Protein AF-A0A5B7GM42-F1 (afdb_monomer)

Nearest PDB structures (foldseek):
  4hxj-assembly2_B  TM=5.790E-01  e=5.503E-01  Homo sapiens
  7pvx-assembly2_C  TM=5.534E-01  e=5.193E-01  Gallus gallus
  7nzd-assembly1_AAA  TM=5.494E-01  e=6.937E-01  Homo sapiens
  7nyo-assembly2_DDD  TM=5.300E-01  e=1.967E+00  Homo sapiens
  7nyn-assembly1_AAA  TM=4.973E-01  e=2.480E+00  Homo sapiens

pLDDT: mean 75.99, std 12.66, range [38.97, 90.06]

Radius of gyration: 13.0 Å; Cα contacts (8 Å, |Δi|>4): 106; chains: 1; bounding box: 36×25×32 Å

Solvent-accessible surface area (backbone atoms only — not comparable to full-atom values): 4513 Å² total; per-residue (Å²): 140,83,84,56,71,65,43,47,26,31,42,61,58,88,76,78,58,85,96,53,57,84,93,66,61,69,67,80,46,79,34,33,28,69,38,75,80,47,100,53,33,34,32,32,28,80,86,46,90,89,50,68,46,79,45,50,55,91,40,52,41,81,59,68,83,80,71,91,77,135

Mean predicted aligned error: 8.81 Å

InterPro domains:
  IPR054465 Integrase p58-like, C-terminal domain [PF22938] (31-61)

Organism: Portunus trituberculatus (NCBI:txid210409)

Secondary structure (DSSP, 8-state):
--PPTT-EEEE------TTS-GGGPPP--EEEEEEE-SSSEEEEE-SSTTSEEEEEGGGEEE--SS----

Sequence (70 aa):
MQYAVGDRVWLYNPRKKRGLALKLQYREGLYPILQRLLPVTYKLGDGTSRRLCIVHVDHLWAAVEGGYFT

Structure (mmCIF, N/CA/C/O backbone):
data_AF-A0A5B7GM42-F1
#
_entry.id   AF-A0A5B7GM42-F1
#
loop_
_atom_site.group_PDB
_atom_site.id
_atom_site.type_symbol
_atom_site.label_atom_id
_atom_site.label_alt_id
_atom_site.label_comp_id
_atom_site.label_asym_id
_atom_site.label_entity_id
_atom_site.label_seq_id
_atom_site.pdbx_PDB_ins_code
_atom_site.Cartn_x
_atom_site.Cartn_y
_atom_site.Cartn_z
_atom_site.occupancy
_atom_site.B_iso_or_equiv
_atom_site.auth_seq_id
_atom_site.auth_comp_id
_atom_site.auth_asym_id
_atom_site.auth_atom_id
_atom_site.pdbx_PDB_model_num
ATOM 1 N N . MET A 1 1 ? -9.128 -2.176 -8.452 1.00 60.81 1 MET A N 1
ATOM 2 C CA . MET A 1 1 ? -8.701 -3.077 -7.362 1.00 60.81 1 MET A CA 1
ATOM 3 C C . MET A 1 1 ? -8.955 -2.363 -6.043 1.00 60.81 1 MET A C 1
ATOM 5 O O . MET A 1 1 ? -8.451 -1.260 -5.875 1.00 60.81 1 MET A O 1
ATOM 9 N N . GLN A 1 2 ? -9.821 -2.898 -5.180 1.00 75.06 2 GLN A N 1
ATOM 10 C CA . GLN A 1 2 ? -10.066 -2.342 -3.843 1.00 75.06 2 GLN A CA 1
ATOM 11 C C . GLN A 1 2 ? -9.399 -3.261 -2.826 1.00 75.06 2 GLN A C 1
ATOM 13 O O . GLN A 1 2 ? -9.578 -4.471 -2.915 1.00 75.06 2 GLN A O 1
ATOM 18 N N . TYR A 1 3 ? -8.643 -2.688 -1.896 1.00 82.69 3 TYR A N 1
ATOM 19 C CA . TYR A 1 3 ? -7.997 -3.449 -0.833 1.00 82.69 3 TYR A CA 1
ATOM 20 C C . TYR A 1 3 ? -8.839 -3.424 0.444 1.00 82.69 3 TYR A 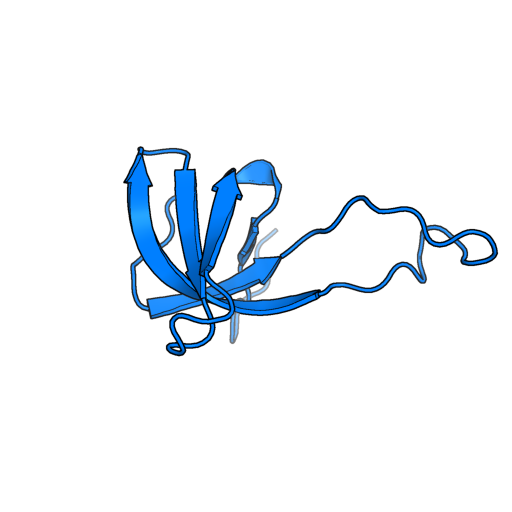C 1
ATOM 22 O O . TYR A 1 3 ? -9.483 -2.409 0.746 1.00 82.69 3 TYR A O 1
ATOM 30 N N . ALA A 1 4 ? -8.830 -4.523 1.193 1.00 86.19 4 ALA A N 1
ATOM 31 C CA . ALA A 1 4 ? -9.530 -4.636 2.462 1.00 86.19 4 ALA A CA 1
ATOM 32 C C . ALA A 1 4 ? -8.626 -4.247 3.640 1.00 86.19 4 ALA A C 1
ATOM 34 O O . ALA A 1 4 ? -7.397 -4.288 3.573 1.00 86.19 4 ALA A O 1
ATOM 35 N N . VAL A 1 5 ? -9.247 -3.851 4.751 1.00 85.88 5 VAL A N 1
ATOM 36 C CA . VAL A 1 5 ? -8.526 -3.669 6.016 1.00 85.88 5 VAL A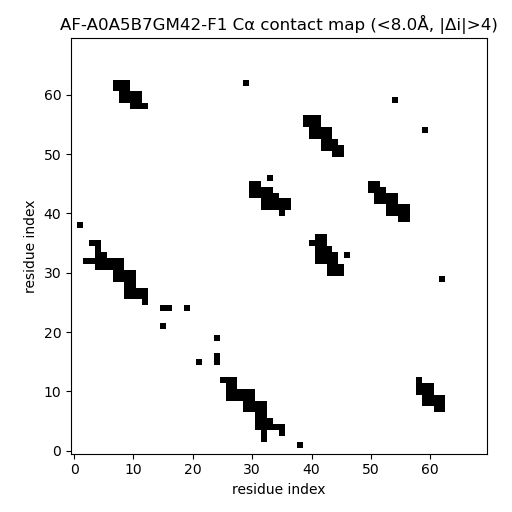 CA 1
ATOM 37 C C . VAL A 1 5 ? -8.045 -5.041 6.490 1.00 85.88 5 VAL A C 1
ATOM 39 O O . VAL A 1 5 ? -8.832 -5.979 6.547 1.00 85.88 5 VAL A O 1
ATOM 42 N N . GLY A 1 6 ? -6.759 -5.149 6.819 1.00 85.50 6 GLY A N 1
ATOM 43 C CA . GLY A 1 6 ? -6.094 -6.407 7.162 1.00 85.50 6 GLY A CA 1
ATOM 44 C C . GLY A 1 6 ? -5.291 -7.031 6.018 1.00 85.50 6 GLY A C 1
ATOM 45 O O . GLY A 1 6 ? -4.407 -7.843 6.295 1.00 85.50 6 GLY A O 1
ATOM 46 N N . ASP A 1 7 ? -5.507 -6.611 4.765 1.00 86.75 7 ASP A N 1
ATOM 47 C CA . ASP A 1 7 ? -4.712 -7.104 3.638 1.00 86.75 7 ASP A CA 1
ATOM 48 C C . ASP A 1 7 ? -3.256 -6.668 3.776 1.00 86.75 7 ASP A C 1
ATOM 50 O O . ASP A 1 7 ? -2.953 -5.520 4.121 1.00 86.75 7 ASP A O 1
ATOM 54 N N . ARG A 1 8 ? -2.339 -7.585 3.461 1.00 85.06 8 ARG A N 1
ATOM 55 C CA . ARG A 1 8 ? -0.912 -7.287 3.384 1.00 85.06 8 ARG A CA 1
ATOM 56 C C . ARG A 1 8 ? -0.570 -6.814 1.976 1.00 85.06 8 ARG A C 1
ATOM 58 O O . ARG A 1 8 ? -0.781 -7.519 0.993 1.00 85.06 8 ARG A O 1
ATOM 65 N N . VAL A 1 9 ? -0.008 -5.619 1.880 1.00 85.75 9 VAL A N 1
ATOM 66 C CA . VAL A 1 9 ? 0.361 -4.986 0.613 1.00 85.75 9 VAL A CA 1
ATOM 67 C C . VAL A 1 9 ? 1.822 -4.572 0.628 1.00 85.75 9 VAL A C 1
ATOM 69 O O . VAL A 1 9 ? 2.364 -4.129 1.639 1.00 85.75 9 VAL A O 1
ATOM 72 N N . TRP A 1 10 ? 2.475 -4.721 -0.515 1.00 84.88 10 TRP A N 1
ATOM 73 C CA . TRP A 1 10 ? 3.806 -4.192 -0.752 1.00 84.88 10 TRP A CA 1
ATOM 74 C C . TRP A 1 10 ? 3.721 -2.699 -1.044 1.00 84.88 10 TRP A C 1
ATOM 76 O O . TRP A 1 10 ? 2.965 -2.271 -1.918 1.00 84.88 10 TRP A O 1
ATOM 86 N N . LEU A 1 11 ? 4.540 -1.919 -0.343 1.00 83.19 11 LEU A N 1
ATOM 87 C CA . LEU A 1 11 ? 4.695 -0.496 -0.612 1.00 83.19 11 LEU A CA 1
ATOM 88 C C . LEU A 1 11 ? 5.785 -0.271 -1.667 1.00 83.19 11 LEU A C 1
ATOM 90 O O . LEU A 1 11 ? 6.952 -0.630 -1.468 1.00 83.19 11 LEU A O 1
ATOM 94 N N . TYR A 1 12 ? 5.410 0.346 -2.787 1.00 77.94 12 TYR A N 1
ATOM 95 C CA . TYR A 1 12 ? 6.364 0.825 -3.776 1.00 77.94 12 TYR A CA 1
ATOM 96 C C . TYR A 1 12 ? 6.897 2.202 -3.370 1.00 77.94 12 TYR A C 1
ATOM 98 O O . TYR A 1 12 ? 6.160 3.190 -3.346 1.00 77.94 12 TYR A O 1
ATOM 106 N N . ASN A 1 13 ? 8.200 2.273 -3.080 1.00 72.75 13 ASN A N 1
ATOM 107 C CA . ASN A 1 13 ? 8.882 3.538 -2.850 1.00 72.75 13 ASN A CA 1
ATOM 108 C C . ASN A 1 13 ? 9.705 3.930 -4.090 1.00 72.75 13 ASN A C 1
ATOM 110 O O . ASN A 1 13 ? 10.744 3.317 -4.344 1.00 72.75 13 ASN A O 1
ATOM 114 N N . PRO A 1 14 ? 9.313 4.974 -4.843 1.00 64.88 14 PRO A N 1
ATOM 115 C CA . PRO A 1 14 ? 10.064 5.442 -6.007 1.00 64.88 14 PRO A CA 1
ATOM 116 C C . PRO A 1 14 ? 11.389 6.142 -5.645 1.00 64.88 14 PRO A C 1
ATOM 118 O O . PRO A 1 14 ? 12.062 6.681 -6.529 1.00 64.88 14 PRO A O 1
ATOM 121 N N . ARG A 1 15 ? 11.793 6.173 -4.362 1.00 69.12 15 ARG A N 1
ATOM 122 C CA . ARG A 1 15 ? 13.095 6.701 -3.930 1.00 69.12 15 ARG A CA 1
ATOM 123 C C . ARG A 1 15 ? 14.241 5.907 -4.558 1.00 69.12 15 ARG A C 1
ATOM 125 O O . ARG A 1 15 ? 14.702 4.891 -4.042 1.00 69.12 15 ARG A O 1
ATOM 132 N N . LYS A 1 16 ? 14.764 6.456 -5.654 1.00 64.94 16 LYS A N 1
ATOM 133 C CA . LYS A 1 16 ? 15.968 5.978 -6.334 1.00 64.94 16 LYS A CA 1
ATOM 134 C C . LYS A 1 16 ? 17.159 6.038 -5.376 1.00 64.94 16 LYS A C 1
ATOM 136 O O . LYS A 1 16 ? 17.675 7.115 -5.078 1.00 64.94 16 LYS A O 1
ATOM 141 N N . LYS A 1 17 ? 17.640 4.879 -4.924 1.00 70.50 17 LYS A N 1
ATOM 142 C CA . LYS A 1 17 ? 18.967 4.779 -4.307 1.00 70.50 17 LYS A CA 1
ATOM 143 C C . LYS A 1 17 ? 20.016 4.949 -5.408 1.00 70.50 17 LYS A C 1
ATOM 145 O O . LYS A 1 17 ? 20.047 4.171 -6.360 1.00 70.50 17 LYS A O 1
ATOM 150 N N . ARG A 1 18 ? 20.847 5.992 -5.304 1.00 72.56 18 ARG A N 1
ATOM 151 C CA . ARG A 1 18 ? 21.977 6.210 -6.224 1.00 72.56 18 ARG A CA 1
ATOM 152 C C . ARG A 1 18 ? 22.881 4.970 -6.205 1.00 72.56 18 ARG A C 1
ATOM 154 O O . ARG A 1 18 ? 23.154 4.439 -5.135 1.00 72.56 18 ARG A O 1
ATOM 161 N N . GLY A 1 19 ? 23.314 4.512 -7.379 1.00 78.44 19 GLY A N 1
ATOM 162 C CA . GLY A 1 19 ? 24.206 3.353 -7.520 1.00 78.44 19 GLY A CA 1
ATOM 163 C C . GLY A 1 19 ? 23.522 1.982 -7.602 1.00 78.44 19 GLY A C 1
ATOM 164 O O . GLY A 1 19 ? 24.216 0.994 -7.813 1.00 78.44 19 GLY A O 1
ATOM 165 N N . LEU A 1 20 ? 22.188 1.892 -7.492 1.00 70.88 20 LEU A N 1
ATOM 166 C CA . LEU A 1 20 ? 21.448 0.644 -7.716 1.00 70.88 20 LEU A CA 1
ATOM 167 C C . LEU A 1 20 ? 20.716 0.663 -9.061 1.00 70.88 20 LEU A C 1
ATOM 169 O O . LEU A 1 20 ? 20.025 1.628 -9.398 1.00 70.88 20 LEU A O 1
ATOM 173 N N . ALA A 1 21 ? 20.842 -0.430 -9.818 1.00 73.69 21 ALA A N 1
ATOM 174 C CA . ALA A 1 21 ? 20.070 -0.635 -11.039 1.00 73.69 21 ALA A CA 1
ATOM 175 C C . ALA A 1 21 ? 18.564 -0.592 -10.729 1.00 73.69 21 ALA A C 1
ATOM 177 O O . ALA A 1 21 ? 18.136 -1.006 -9.653 1.00 73.69 21 ALA A O 1
ATOM 178 N N . LEU A 1 22 ? 17.745 -0.136 -11.685 1.00 66.00 22 LEU A N 1
ATOM 179 C CA . LEU A 1 22 ? 16.290 -0.003 -11.503 1.00 66.00 22 LEU A CA 1
ATOM 180 C C . LEU A 1 22 ? 15.628 -1.317 -11.045 1.00 66.00 22 LEU A C 1
ATOM 182 O O . LEU A 1 22 ? 14.719 -1.300 -10.223 1.00 66.00 22 LEU A O 1
ATOM 186 N N . LYS A 1 23 ? 16.144 -2.452 -11.536 1.00 67.62 23 LYS A N 1
ATOM 187 C CA . LYS A 1 23 ? 15.700 -3.808 -11.177 1.00 67.62 23 LYS A CA 1
ATOM 188 C C . LYS A 1 23 ? 16.072 -4.233 -9.747 1.00 67.62 23 LYS A C 1
ATOM 190 O O . LYS A 1 23 ? 15.479 -5.175 -9.243 1.00 67.62 23 LYS A O 1
ATOM 195 N N . LEU A 1 24 ? 17.030 -3.557 -9.107 1.00 65.94 24 LEU A N 1
ATOM 196 C CA . LEU A 1 24 ? 17.529 -3.854 -7.756 1.00 65.94 24 LEU A CA 1
ATOM 197 C C . LEU A 1 24 ? 17.007 -2.872 -6.690 1.00 65.94 24 LEU A C 1
ATOM 199 O O . LEU A 1 24 ? 17.479 -2.882 -5.553 1.00 65.94 24 LEU A O 1
ATOM 203 N N . GLN A 1 25 ? 16.077 -1.980 -7.045 1.00 69.12 25 GLN A N 1
ATOM 204 C CA . GLN A 1 25 ? 15.518 -1.031 -6.085 1.00 69.12 25 GLN A CA 1
ATOM 205 C C . GLN A 1 25 ? 14.651 -1.761 -5.047 1.00 69.12 25 GLN A C 1
ATOM 207 O O . GLN A 1 25 ? 13.830 -2.617 -5.373 1.00 69.12 25 GLN A O 1
ATOM 212 N N . TYR A 1 26 ? 14.885 -1.428 -3.777 1.00 64.75 26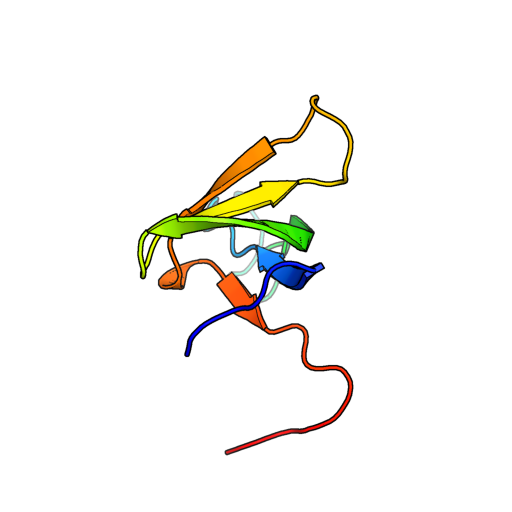 TYR A N 1
ATOM 213 C CA . TYR A 1 26 ? 14.302 -2.080 -2.606 1.00 64.75 26 TYR A CA 1
ATOM 214 C C . TYR A 1 26 ? 12.794 -1.802 -2.498 1.00 64.75 26 TYR A C 1
ATOM 216 O O . TYR A 1 26 ? 12.384 -0.643 -2.493 1.00 64.75 26 TYR A O 1
ATOM 224 N N . ARG A 1 27 ? 11.978 -2.858 -2.372 1.00 67.69 27 ARG A N 1
ATOM 225 C CA . ARG A 1 27 ? 10.572 -2.756 -1.941 1.00 67.69 27 ARG A CA 1
ATOM 226 C C . ARG A 1 27 ? 10.549 -2.665 -0.417 1.00 67.69 27 ARG A C 1
ATOM 228 O O . ARG A 1 27 ? 11.218 -3.458 0.236 1.00 67.69 27 ARG A O 1
ATOM 235 N N . GLU A 1 28 ? 9.792 -1.727 0.151 1.00 70.19 28 GLU A N 1
ATOM 236 C CA . GLU A 1 28 ? 9.876 -1.382 1.584 1.00 70.19 28 GLU A CA 1
ATOM 237 C C . GLU A 1 28 ? 9.285 -2.420 2.555 1.00 70.19 28 GLU A C 1
ATOM 239 O O . GLU A 1 28 ? 9.300 -2.204 3.762 1.00 70.19 28 GLU A O 1
ATOM 244 N N . GLY A 1 29 ? 8.852 -3.581 2.063 1.00 75.81 29 GLY A N 1
ATOM 245 C CA . GLY A 1 29 ? 8.269 -4.647 2.879 1.00 75.81 29 GLY 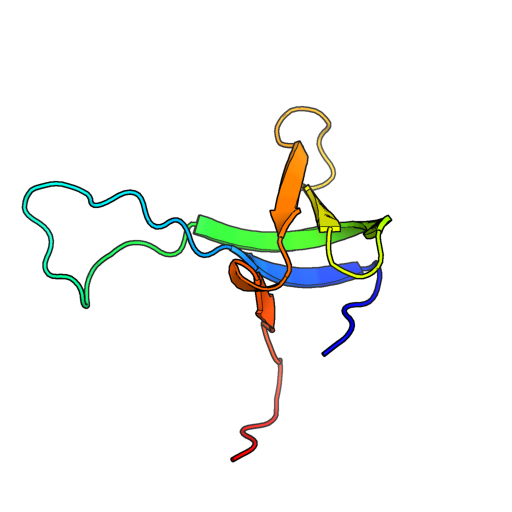A CA 1
ATOM 246 C C . GLY A 1 29 ? 6.757 -4.760 2.708 1.00 75.81 29 GLY A C 1
ATOM 247 O O . GLY A 1 29 ? 6.124 -3.934 2.042 1.00 75.81 29 GLY A O 1
ATOM 248 N N . LEU A 1 30 ? 6.188 -5.815 3.298 1.00 82.81 30 LEU A N 1
ATOM 249 C CA . LEU A 1 30 ? 4.743 -5.974 3.425 1.00 82.81 30 LEU A CA 1
ATOM 250 C C . LEU A 1 30 ? 4.228 -5.143 4.597 1.00 82.81 30 LEU A C 1
ATOM 252 O O . LEU A 1 30 ? 4.698 -5.295 5.724 1.00 82.81 30 LEU A O 1
ATOM 256 N N . TYR A 1 31 ? 3.198 -4.350 4.341 1.00 84.38 31 TYR A N 1
ATOM 257 C CA . TYR A 1 31 ? 2.469 -3.605 5.354 1.00 84.38 31 TYR A CA 1
ATOM 258 C C . TYR A 1 31 ? 1.007 -4.044 5.369 1.00 84.38 31 TYR A C 1
ATOM 260 O O . TYR A 1 31 ? 0.405 -4.157 4.300 1.00 84.38 31 TYR A O 1
ATOM 268 N N . PRO A 1 32 ? 0.406 -4.281 6.545 1.00 87.62 32 PRO A N 1
ATOM 269 C CA . PRO A 1 32 ? -1.031 -4.455 6.628 1.00 87.62 32 PRO A CA 1
ATOM 270 C C . PRO A 1 32 ? -1.750 -3.110 6.454 1.00 87.62 32 PRO A C 1
ATOM 272 O O . PRO A 1 32 ? -1.307 -2.059 6.934 1.00 87.62 32 PRO A O 1
ATOM 275 N N . ILE A 1 33 ? -2.887 -3.146 5.766 1.00 88.00 33 ILE A N 1
ATOM 276 C CA . ILE A 1 33 ? -3.799 -2.007 5.665 1.00 88.00 33 ILE A CA 1
ATOM 277 C C . ILE A 1 33 ? -4.554 -1.880 6.982 1.00 88.00 33 ILE A C 1
ATOM 279 O O . ILE A 1 33 ? -5.284 -2.783 7.380 1.00 88.00 33 ILE A O 1
ATOM 283 N N . LEU A 1 34 ? -4.408 -0.736 7.643 1.00 88.81 34 LEU A N 1
ATOM 284 C CA . LEU A 1 34 ? -5.087 -0.440 8.904 1.00 88.81 34 LEU A CA 1
ATOM 285 C C . LEU A 1 34 ? -6.453 0.197 8.674 1.00 88.81 34 LEU A C 1
ATOM 287 O O . LEU A 1 34 ? -7.393 -0.055 9.420 1.00 88.81 34 LEU A O 1
ATOM 291 N N . GLN A 1 35 ? -6.563 1.062 7.666 1.00 89.38 35 GLN A N 1
ATOM 292 C CA . GLN A 1 35 ? -7.803 1.776 7.392 1.00 89.38 35 GLN A CA 1
ATOM 293 C C . GLN A 1 35 ? -7.862 2.244 5.941 1.00 89.38 35 GLN A C 1
ATOM 295 O O . GLN A 1 35 ? -6.874 2.737 5.394 1.00 89.38 35 GLN A O 1
ATOM 300 N N . ARG A 1 36 ? -9.048 2.171 5.336 1.00 89.44 36 ARG A N 1
ATOM 301 C CA . ARG A 1 36 ? -9.343 2.883 4.092 1.00 89.44 36 ARG A CA 1
ATOM 302 C C . ARG A 1 36 ? -9.880 4.270 4.433 1.00 89.44 36 ARG A C 1
ATOM 304 O O . ARG A 1 36 ? -10.927 4.377 5.062 1.00 89.44 36 ARG A O 1
ATOM 311 N N . LEU A 1 37 ? -9.152 5.315 4.044 1.00 88.00 37 LEU A N 1
ATOM 312 C CA . LEU A 1 37 ? -9.580 6.700 4.269 1.00 88.00 37 LEU A CA 1
ATOM 313 C C . LEU A 1 37 ? -10.484 7.173 3.129 1.00 88.00 37 LEU A C 1
ATOM 315 O O . LEU A 1 37 ? -11.532 7.763 3.359 1.00 88.00 37 LEU A O 1
ATOM 319 N N . LEU A 1 38 ? -10.078 6.876 1.896 1.00 89.31 38 LEU A N 1
ATOM 320 C CA . LEU A 1 38 ? -10.758 7.240 0.654 1.00 89.31 38 LEU A CA 1
ATOM 321 C C . LEU A 1 38 ? -10.750 6.031 -0.292 1.00 89.31 38 LEU A C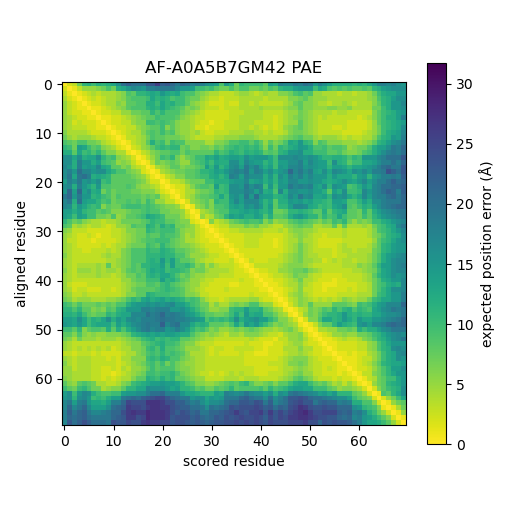 1
ATOM 323 O O . LEU A 1 38 ? -9.998 5.085 -0.059 1.00 89.31 38 LEU A O 1
ATOM 327 N N . PRO A 1 39 ? -11.523 6.050 -1.392 1.00 85.56 39 PRO A N 1
ATOM 328 C CA . PRO A 1 39 ? -11.506 4.964 -2.376 1.00 85.56 39 PRO A CA 1
ATOM 329 C C . PRO A 1 39 ? -10.104 4.658 -2.929 1.00 85.56 39 PRO A C 1
ATOM 331 O O . PRO A 1 39 ? -9.793 3.508 -3.234 1.00 85.56 39 PRO A O 1
ATOM 334 N N . VAL A 1 40 ? -9.257 5.689 -3.020 1.00 88.75 40 VAL A N 1
ATOM 335 C CA . VAL A 1 40 ? -7.898 5.617 -3.574 1.00 88.75 40 VAL A CA 1
ATOM 336 C C . VAL A 1 40 ? -6.792 5.756 -2.525 1.00 88.75 40 VAL A C 1
ATOM 338 O O . VAL A 1 40 ? -5.626 5.535 -2.844 1.00 88.75 40 VAL A O 1
ATOM 341 N N . THR A 1 41 ? -7.132 6.099 -1.279 1.00 90.06 41 THR A N 1
ATOM 342 C CA . THR A 1 41 ? -6.145 6.424 -0.241 1.00 90.06 41 THR A CA 1
ATOM 343 C C . THR A 1 41 ? -6.288 5.496 0.953 1.00 90.06 41 THR A C 1
ATOM 345 O O . THR A 1 41 ? -7.338 5.436 1.604 1.00 90.06 41 THR A O 1
ATOM 348 N N . TYR A 1 42 ? -5.193 4.821 1.279 1.00 89.88 42 TYR A N 1
ATOM 349 C CA . TYR A 1 42 ? -5.125 3.824 2.335 1.00 89.88 42 TYR A CA 1
ATOM 350 C C . TYR A 1 42 ? -4.133 4.249 3.406 1.00 89.88 42 TYR A C 1
ATOM 352 O O . TYR A 1 42 ? -3.129 4.908 3.138 1.00 89.88 42 TYR A O 1
ATOM 360 N N . LYS A 1 43 ? -4.425 3.848 4.637 1.00 89.88 43 LYS A N 1
ATOM 361 C CA . LYS A 1 43 ? -3.549 3.999 5.788 1.00 89.88 43 LYS A CA 1
ATOM 362 C C . LYS A 1 43 ? -2.908 2.648 6.075 1.00 89.88 43 LYS A C 1
ATOM 364 O O . LYS A 1 43 ? -3.599 1.688 6.414 1.00 89.88 43 LYS A O 1
ATOM 369 N N . LEU A 1 44 ? -1.594 2.595 5.928 1.00 87.75 44 LEU A N 1
ATOM 370 C CA . LEU A 1 44 ? -0.743 1.454 6.234 1.00 87.75 44 LEU A CA 1
ATOM 371 C C . LEU A 1 44 ? -0.068 1.657 7.587 1.00 87.75 44 LEU A C 1
ATOM 373 O O . LEU A 1 44 ? 0.198 2.792 7.993 1.00 87.75 44 LEU A O 1
ATOM 377 N N . GLY A 1 45 ? 0.281 0.561 8.245 1.00 85.06 45 GLY A N 1
ATOM 378 C CA . GLY A 1 45 ? 1.219 0.595 9.358 1.00 85.06 45 GLY A CA 1
ATOM 379 C C . GLY A 1 45 ? 1.501 -0.789 9.904 1.00 85.06 45 GLY A C 1
ATOM 380 O O . GLY A 1 45 ? 0.813 -1.741 9.578 1.00 85.06 45 GLY A O 1
ATOM 381 N N . ASP A 1 46 ? 2.513 -0.908 10.747 1.00 76.00 46 ASP A N 1
ATOM 382 C CA . ASP A 1 46 ? 2.948 -2.161 11.376 1.00 76.00 46 ASP A CA 1
ATOM 383 C C . ASP A 1 46 ? 2.212 -2.456 12.699 1.00 76.00 46 ASP A C 1
ATOM 385 O O . ASP A 1 46 ? 2.699 -3.204 13.542 1.00 76.00 46 ASP A O 1
ATOM 389 N N . GLY A 1 47 ? 1.048 -1.834 12.916 1.00 66.00 47 GLY A N 1
ATOM 390 C CA . GLY A 1 47 ? 0.311 -1.899 14.182 1.00 66.00 47 GLY A CA 1
ATOM 391 C C . GLY A 1 47 ? 0.935 -1.068 15.310 1.00 66.00 47 GLY A C 1
ATOM 392 O O . GLY A 1 47 ? 0.293 -0.867 16.338 1.00 66.00 47 GLY A O 1
ATOM 393 N N . THR A 1 48 ? 2.136 -0.514 15.113 1.00 63.72 48 THR A N 1
ATOM 394 C CA . THR A 1 48 ? 2.754 0.427 16.046 1.00 63.72 48 THR A CA 1
ATOM 395 C C . THR A 1 48 ? 2.535 1.846 15.526 1.00 63.72 48 THR A C 1
ATOM 397 O O . THR A 1 48 ? 2.815 2.165 14.372 1.00 63.72 48 THR A O 1
ATOM 400 N N . SER A 1 49 ? 2.065 2.758 16.380 1.00 61.97 49 SER A N 1
ATOM 401 C CA . SER A 1 49 ? 1.783 4.160 16.009 1.00 61.97 49 SER A CA 1
ATOM 402 C C . SER A 1 49 ? 2.988 4.920 15.425 1.00 61.97 49 SER A C 1
ATOM 404 O O . SER A 1 49 ? 2.821 5.979 14.824 1.00 61.97 49 SER A O 1
ATOM 406 N N . ARG A 1 50 ? 4.201 4.370 15.566 1.00 65.75 50 ARG A N 1
ATOM 407 C CA . ARG A 1 50 ? 5.472 4.928 15.088 1.00 65.75 50 ARG A CA 1
ATOM 408 C C . ARG A 1 50 ? 5.660 4.901 13.571 1.00 65.75 50 ARG A C 1
ATOM 410 O O . ARG A 1 50 ? 6.443 5.707 13.073 1.00 65.75 50 ARG A O 1
ATOM 417 N N . ARG A 1 51 ? 5.005 3.997 12.836 1.00 70.00 51 ARG A N 1
ATOM 418 C CA . ARG A 1 51 ? 5.134 3.896 11.371 1.00 70.00 51 ARG A CA 1
ATOM 419 C C . ARG A 1 51 ? 3.766 3.770 10.717 1.00 70.00 51 ARG A C 1
ATOM 421 O O . ARG A 1 51 ? 3.391 2.727 10.197 1.00 70.00 51 ARG A O 1
ATOM 428 N N . LEU A 1 52 ? 3.030 4.877 10.744 1.00 81.00 52 LEU A N 1
ATOM 429 C CA . LEU A 1 52 ? 1.800 5.053 9.981 1.00 81.00 52 LEU A CA 1
ATOM 430 C C . LEU A 1 52 ? 2.115 5.798 8.681 1.00 81.00 52 LEU A C 1
ATOM 432 O O . LEU A 1 52 ? 2.679 6.890 8.715 1.00 81.00 52 LEU A O 1
ATOM 436 N N . CYS A 1 53 ? 1.718 5.233 7.544 1.00 85.31 53 CYS A N 1
ATOM 437 C CA . CYS A 1 53 ? 1.887 5.858 6.233 1.00 85.31 53 CYS A CA 1
ATOM 438 C C . CYS A 1 53 ? 0.543 5.940 5.513 1.00 85.31 53 CYS A C 1
ATOM 440 O O . CYS A 1 53 ? -0.212 4.974 5.474 1.00 85.31 53 CYS A O 1
ATOM 442 N N . ILE A 1 54 ? 0.249 7.098 4.929 1.00 88.06 54 ILE A N 1
ATOM 443 C CA . ILE A 1 54 ? -0.914 7.290 4.063 1.00 88.06 54 ILE A CA 1
ATOM 444 C C . ILE A 1 54 ? -0.418 7.206 2.623 1.00 88.06 54 ILE A C 1
ATOM 446 O O . ILE A 1 54 ? 0.516 7.917 2.255 1.00 88.06 54 ILE A O 1
ATOM 450 N N . VAL A 1 55 ? -1.001 6.309 1.832 1.00 87.38 55 VAL A N 1
ATOM 451 C CA . VAL A 1 55 ? -0.476 5.925 0.519 1.00 87.38 55 VAL A CA 1
ATOM 452 C C . VAL A 1 55 ? -1.609 5.824 -0.504 1.00 87.38 55 VAL A C 1
ATOM 454 O O . VAL A 1 55 ? -2.718 5.391 -0.183 1.00 87.38 55 VAL A O 1
ATOM 457 N N . HIS A 1 56 ? -1.320 6.236 -1.740 1.00 87.94 56 HIS A N 1
ATOM 458 C CA . HIS A 1 56 ? -2.218 6.087 -2.883 1.00 87.94 56 HIS A CA 1
ATOM 459 C C . HIS A 1 56 ? -2.227 4.645 -3.408 1.00 87.94 56 HIS A C 1
ATOM 461 O O . HIS A 1 56 ? -1.203 3.966 -3.377 1.00 87.94 56 HIS A O 1
ATOM 467 N N . VAL A 1 57 ? -3.361 4.195 -3.945 1.00 86.56 57 VAL A N 1
ATOM 468 C CA . VAL A 1 57 ? -3.541 2.840 -4.492 1.00 86.56 57 VAL A CA 1
ATOM 469 C C . VAL A 1 57 ? -2.482 2.461 -5.538 1.00 86.56 57 VAL A C 1
ATOM 471 O O . VAL A 1 57 ? -2.039 1.318 -5.552 1.00 86.56 57 VAL A O 1
ATOM 474 N N . ASP A 1 58 ? -2.001 3.419 -6.334 1.00 87.00 58 ASP A N 1
ATOM 475 C CA . ASP A 1 58 ? -0.979 3.187 -7.374 1.00 87.00 58 ASP A CA 1
ATOM 476 C C . ASP A 1 58 ? 0.400 2.814 -6.812 1.00 87.00 58 ASP A C 1
ATOM 478 O O . ASP A 1 58 ? 1.250 2.277 -7.517 1.00 87.00 58 ASP A O 1
ATOM 482 N N . HIS A 1 59 ? 0.644 3.116 -5.537 1.00 84.06 59 HIS A N 1
ATOM 483 C CA . HIS A 1 59 ? 1.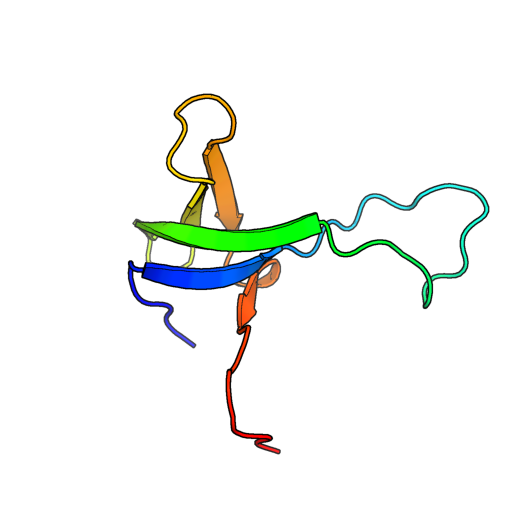886 2.781 -4.840 1.00 84.06 59 HIS A CA 1
ATOM 484 C C . HIS A 1 59 ? 1.750 1.491 -4.018 1.00 84.06 59 HIS A C 1
ATOM 486 O O . HIS A 1 59 ? 2.696 1.093 -3.334 1.00 84.06 59 HIS A O 1
ATOM 492 N N . LEU A 1 60 ? 0.582 0.846 -4.064 1.00 85.44 6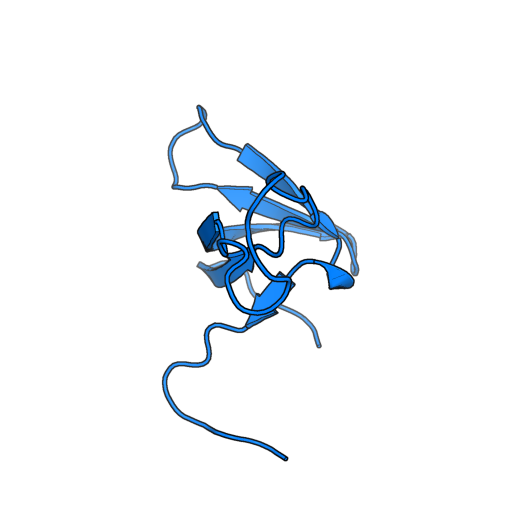0 LEU A N 1
ATOM 493 C CA . LEU A 1 60 ? 0.308 -0.412 -3.388 1.00 85.44 60 LEU A CA 1
ATOM 494 C C . LEU A 1 60 ? 0.327 -1.554 -4.390 1.00 85.44 60 LEU A C 1
ATOM 496 O O . LEU A 1 60 ? -0.322 -1.501 -5.433 1.00 85.44 60 LEU A O 1
ATOM 500 N N . TRP A 1 61 ? 1.013 -2.628 -4.022 1.00 82.62 61 TRP A N 1
ATOM 501 C CA . TRP A 1 61 ? 1.010 -3.870 -4.778 1.00 82.62 61 TRP A CA 1
ATOM 502 C C . TRP A 1 61 ? 0.492 -5.005 -3.896 1.00 82.62 61 TRP A C 1
ATOM 504 O O . TRP A 1 61 ? 1.035 -5.252 -2.820 1.00 82.62 61 TRP A O 1
ATOM 514 N N . ALA A 1 62 ? -0.555 -5.704 -4.334 1.00 77.31 62 ALA A N 1
ATOM 515 C CA . ALA A 1 62 ? -1.144 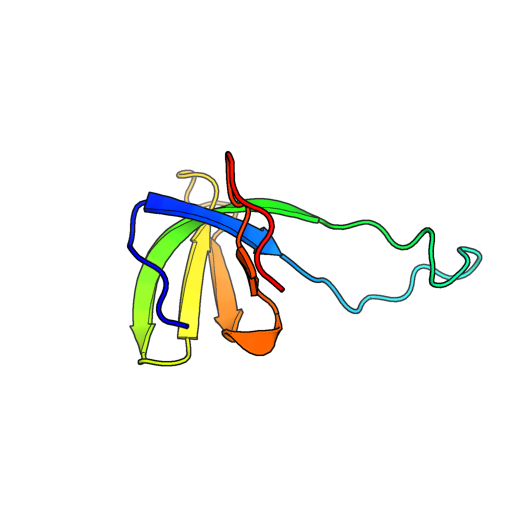-6.811 -3.584 1.00 77.31 62 ALA A CA 1
ATOM 516 C C . ALA A 1 62 ? -0.096 -7.898 -3.297 1.00 77.31 62 ALA A C 1
ATOM 518 O O . ALA A 1 62 ? 0.521 -8.428 -4.227 1.00 77.31 62 ALA A O 1
ATOM 519 N N . ALA A 1 63 ? 0.111 -8.259 -2.028 1.00 68.25 63 ALA A N 1
ATOM 520 C CA . ALA A 1 63 ? 0.833 -9.482 -1.711 1.00 68.25 63 ALA A CA 1
ATOM 521 C C . ALA A 1 63 ? -0.156 -10.644 -1.790 1.00 68.25 63 ALA A C 1
ATOM 523 O O . ALA A 1 63 ? -0.729 -11.065 -0.792 1.00 68.25 63 ALA A O 1
ATOM 524 N N . VAL A 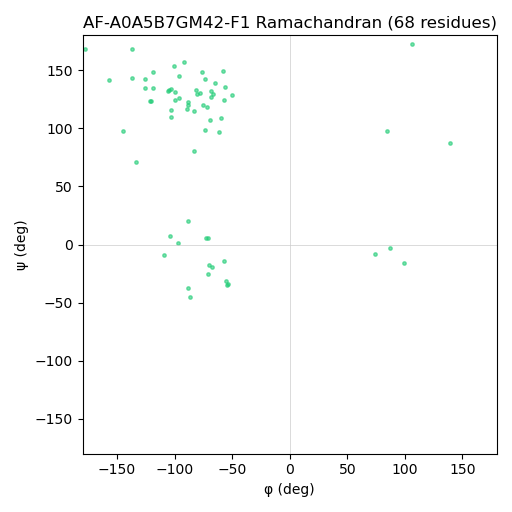1 64 ? -0.423 -11.101 -3.009 1.00 62.41 64 VAL A N 1
ATOM 525 C CA . VAL A 1 64 ? -1.282 -12.262 -3.224 1.00 62.41 64 VAL A CA 1
ATOM 526 C C . VAL A 1 64 ? -0.539 -13.496 -2.713 1.00 62.41 64 VAL A C 1
ATOM 528 O O . VAL A 1 64 ? 0.428 -13.943 -3.332 1.00 62.41 64 VAL A O 1
ATOM 531 N N . GLU A 1 65 ? -0.973 -14.043 -1.578 1.00 49.19 65 GLU A N 1
ATOM 532 C CA . GLU A 1 65 ? -0.673 -15.430 -1.231 1.00 49.19 65 GLU A CA 1
ATOM 533 C C . GLU A 1 65 ? -1.538 -16.325 -2.120 1.00 49.19 65 GLU A C 1
ATOM 535 O O . GLU A 1 65 ? -2.722 -16.517 -1.871 1.00 49.19 65 GLU A O 1
ATOM 540 N N . GLY A 1 66 ? -0.941 -16.829 -3.198 1.00 49.25 66 GLY A N 1
ATOM 541 C CA . GLY A 1 66 ? -1.568 -17.806 -4.083 1.00 49.25 66 GLY A CA 1
ATOM 542 C C . GLY A 1 66 ? -2.474 -17.191 -5.147 1.00 49.25 66 GLY A C 1
ATOM 543 O O . GLY A 1 66 ? -3.653 -16.943 -4.925 1.00 49.25 66 GLY A O 1
ATOM 544 N N . GLY A 1 67 ? -1.926 -17.020 -6.349 1.00 38.97 67 GLY A N 1
ATOM 545 C CA . GLY A 1 67 ? -2.737 -16.783 -7.540 1.00 38.97 67 GLY A CA 1
ATOM 546 C C . GLY A 1 67 ? -2.146 -15.741 -8.468 1.00 38.97 67 GLY A C 1
ATOM 547 O O . GLY A 1 67 ? -2.481 -14.563 -8.392 1.00 38.97 67 GLY A O 1
ATOM 548 N N . TYR A 1 68 ? -1.283 -16.198 -9.372 1.00 58.41 68 TYR A N 1
ATOM 549 C CA . TYR A 1 68 ? -1.064 -15.524 -10.646 1.00 58.41 68 TYR A CA 1
ATOM 550 C C . TYR A 1 68 ? -2.407 -15.255 -11.315 1.00 58.41 68 TYR A C 1
ATOM 552 O O . TYR A 1 68 ? -3.132 -16.216 -11.531 1.00 58.41 68 TYR A O 1
ATOM 560 N N . PHE A 1 69 ? -2.675 -14.025 -11.742 1.00 45.19 69 PHE A N 1
ATOM 561 C CA . PHE A 1 69 ? -3.644 -13.754 -12.807 1.00 45.19 69 PHE A CA 1
ATOM 562 C C . PHE A 1 69 ? -3.103 -12.556 -13.611 1.00 45.19 69 PHE A C 1
ATOM 564 O O . PHE A 1 69 ? -2.844 -11.511 -13.015 1.00 45.19 69 PHE A O 1
ATOM 571 N N . THR A 1 70 ? -2.439 -12.852 -14.741 1.00 42.41 70 THR A N 1
ATOM 572 C CA . THR A 1 70 ? -2.883 -12.628 -16.146 1.00 42.41 70 THR A CA 1
ATOM 573 C C . THR A 1 70 ? -3.276 -11.198 -16.482 1.00 42.41 70 THR A C 1
ATOM 575 O O . THR A 1 70 ? -4.193 -10.658 -15.832 1.00 42.41 70 THR A O 1
#

Foldseek 3Di:
DFDDQQFWWWFADPPDDPPDDPVRDDTPGTWGFHDDPDRFWTWTDPPDPPDIDIDGNVRIHGPDPDDDDD